Protein AF-A0A314ZT97-F1 (afdb_monomer_lite)

Radius of gyration: 27.16 Å; chains: 1; bounding box: 56×35×77 Å

Sequence (126 aa):
MAPNGETIVGSNYSRTNNFSKSKPPKLSFSSDSLKRTVSDISYELSKEAVDQDLKSLPPISEVENAKCECCGMSEECTPEYIDRVRDKFLGKWICGLCSEAVKEEVEKNGGDKEEALNTHISACVV

pLDDT: mean 76.58, std 20.59, range [35.72, 97.75]

Secondary structure (DSSP, 8-state):
----------------------PPP-----S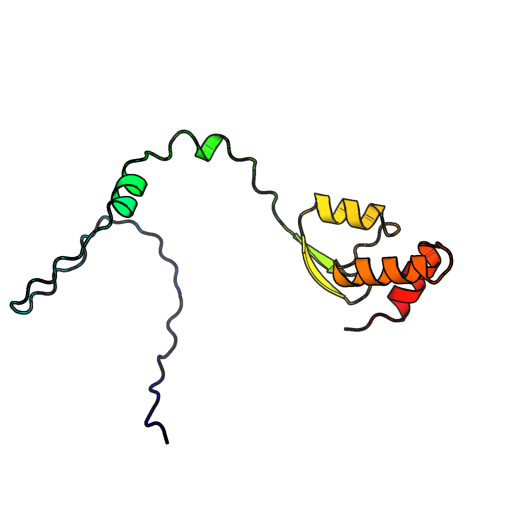---PPPPPHHHHHHHHS--SSSGGGSPPPPPPEEEE-TTT--EEEE-HHHHHHHHHHTTT----HHHHHHHHHHHHHTTT-HHHHHHHHHHH---

Organism: NCBI:txid2094558

InterPro domains:
  IPR012876 Protein of unknown function DUF1677, plant [PF07911] (63-124)
  IPR012876 Protein of unknown function DUF1677, plant [PTHR33108] (36-124)

Foldseek 3Di:
DDDDDDDDDDDDPPDDDDPDPDDPDPPDDDDDDPDPDDPVVVVVVVVPPPPPVVVPDDPDQAWDWDAALQARDTDTGGPVVQVVCCVQQVNGGHDPVLSVQLVVQCVVVVNDSPVSSVVRSVVGYD

Structure (mmCIF, N/CA/C/O backbone):
data_AF-A0A314ZT97-F1
#
_entry.id   AF-A0A314ZT97-F1
#
loop_
_atom_site.group_PDB
_atom_site.id
_atom_site.type_symbol
_atom_site.label_atom_id
_atom_site.label_alt_id
_atom_site.label_comp_id
_atom_site.label_asym_id
_atom_site.label_entity_id
_atom_site.label_seq_id
_atom_site.pdbx_PDB_ins_code
_atom_site.Cartn_x
_atom_site.Cartn_y
_atom_site.Cartn_z
_atom_site.occupancy
_atom_site.B_iso_or_equiv
_atom_site.auth_seq_id
_atom_site.auth_comp_id
_atom_site.auth_asym_id
_atom_site.auth_atom_id
_atom_site.pdbx_PDB_model_num
ATOM 1 N N . MET A 1 1 ? 30.486 15.379 38.599 1.00 36.31 1 MET A N 1
ATOM 2 C CA . MET A 1 1 ? 30.202 14.315 39.586 1.00 36.31 1 MET A CA 1
ATOM 3 C C . MET A 1 1 ? 28.833 14.583 40.182 1.00 36.31 1 MET A C 1
ATOM 5 O O . MET A 1 1 ? 28.659 15.637 40.775 1.00 36.31 1 MET A O 1
ATOM 9 N N . ALA A 1 2 ? 27.872 13.685 39.964 1.00 40.19 2 ALA A N 1
ATOM 10 C CA . ALA A 1 2 ? 26.543 13.728 40.574 1.00 40.19 2 ALA A CA 1
ATOM 11 C C . ALA A 1 2 ? 26.448 12.580 41.597 1.00 40.19 2 ALA A C 1
ATOM 13 O O . ALA A 1 2 ? 26.814 11.458 41.235 1.00 40.19 2 ALA A O 1
ATOM 14 N N . PRO A 1 3 ? 26.032 12.827 42.852 1.00 54.41 3 PRO A N 1
ATOM 15 C CA . PRO A 1 3 ? 25.906 11.773 43.843 1.00 54.41 3 PRO A CA 1
ATOM 16 C C . PRO A 1 3 ? 24.531 11.077 43.747 1.00 54.41 3 PRO A C 1
ATOM 18 O O . PRO A 1 3 ? 23.490 11.721 43.823 1.00 54.41 3 PRO A O 1
ATOM 21 N N . ASN A 1 4 ? 24.605 9.750 43.573 1.00 47.69 4 ASN A N 1
ATOM 22 C CA . ASN A 1 4 ? 23.681 8.672 43.968 1.00 47.69 4 ASN A CA 1
ATOM 23 C C . ASN A 1 4 ? 22.217 8.712 43.499 1.00 47.69 4 ASN A C 1
ATOM 25 O O . ASN A 1 4 ? 21.353 9.352 44.091 1.00 47.69 4 ASN A O 1
ATOM 29 N N . GLY A 1 5 ? 21.947 7.864 42.500 1.00 56.94 5 GLY A N 1
ATOM 30 C CA . GLY A 1 5 ? 20.634 7.286 42.255 1.00 56.94 5 GLY A CA 1
ATOM 31 C C . GLY A 1 5 ? 20.338 6.151 43.234 1.00 56.94 5 GLY A C 1
ATOM 32 O O . GLY A 1 5 ? 21.201 5.318 43.515 1.00 56.94 5 GLY A O 1
ATOM 33 N N . GLU A 1 6 ? 19.098 6.117 43.709 1.00 48.91 6 GLU A N 1
ATOM 34 C CA . GLU A 1 6 ? 18.543 4.990 44.446 1.00 48.91 6 GLU A CA 1
ATOM 35 C C . GLU A 1 6 ? 17.372 4.404 43.656 1.00 48.91 6 GLU A C 1
ATOM 37 O O . GLU A 1 6 ? 16.458 5.091 43.199 1.00 48.91 6 GLU A O 1
ATOM 42 N N . THR A 1 7 ? 17.496 3.104 43.435 1.00 53.41 7 THR A N 1
ATOM 43 C CA . THR A 1 7 ? 16.684 2.229 42.602 1.00 53.41 7 THR A CA 1
ATOM 44 C C . THR A 1 7 ? 15.288 2.054 43.192 1.00 53.41 7 THR A C 1
ATOM 46 O O . THR A 1 7 ? 15.152 1.518 44.291 1.00 53.41 7 THR A O 1
ATOM 49 N N . ILE A 1 8 ? 14.233 2.409 42.453 1.00 52.25 8 ILE A N 1
ATOM 50 C CA . ILE A 1 8 ? 12.882 1.956 42.802 1.00 52.25 8 ILE A CA 1
ATOM 51 C C . ILE A 1 8 ? 12.643 0.613 42.116 1.00 52.25 8 ILE A C 1
ATOM 53 O O . ILE A 1 8 ? 12.399 0.518 40.914 1.00 52.25 8 ILE A O 1
ATOM 57 N N . VAL A 1 9 ? 12.781 -0.422 42.943 1.00 43.00 9 VAL A N 1
ATOM 58 C CA . VAL A 1 9 ? 12.319 -1.795 42.743 1.00 43.00 9 VAL A CA 1
ATOM 59 C C . VAL A 1 9 ? 10.914 -1.813 42.140 1.00 43.00 9 VAL A C 1
ATOM 61 O O . VAL A 1 9 ? 10.007 -1.117 42.600 1.00 43.00 9 V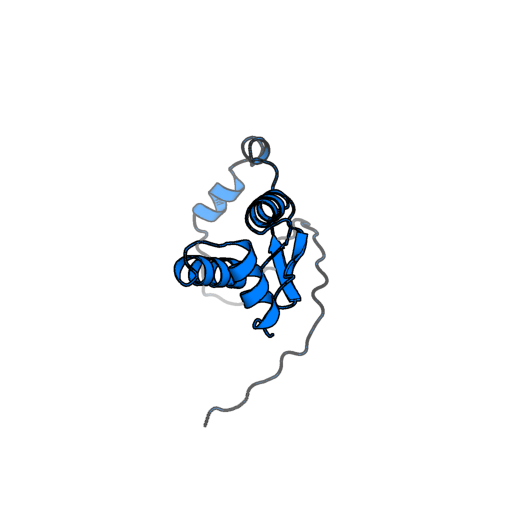AL A O 1
ATOM 64 N N . GLY A 1 10 ? 10.753 -2.637 41.105 1.00 50.66 10 GLY A N 1
ATOM 65 C CA . GLY A 1 10 ? 9.482 -2.873 40.443 1.00 50.66 10 GLY A CA 1
ATOM 66 C C . GLY A 1 10 ? 8.419 -3.404 41.400 1.00 50.66 10 GLY A C 1
ATOM 67 O O . GLY A 1 10 ? 8.679 -4.261 42.242 1.00 50.66 10 GLY A O 1
ATOM 68 N N . SER A 1 11 ? 7.196 -2.919 41.225 1.00 45.00 11 SER A N 1
ATOM 69 C CA . SER A 1 11 ? 6.009 -3.587 41.735 1.00 45.00 11 SER A CA 1
ATOM 70 C C . SER A 1 11 ? 4.940 -3.549 40.655 1.00 45.00 11 SER A C 1
ATOM 72 O O . SER A 1 11 ? 4.657 -2.511 40.058 1.00 45.00 11 SER A O 1
ATOM 74 N N . ASN A 1 12 ? 4.435 -4.737 40.355 1.00 40.69 12 ASN A N 1
ATOM 75 C CA . ASN A 1 12 ? 3.556 -5.058 39.248 1.00 40.69 12 ASN A CA 1
ATOM 76 C C . ASN A 1 12 ? 2.334 -4.136 39.220 1.00 40.69 12 ASN A C 1
ATOM 78 O O . ASN A 1 12 ? 1.616 -4.015 40.214 1.00 40.69 12 ASN A O 1
ATOM 82 N N . TYR A 1 13 ? 2.051 -3.541 38.060 1.00 39.00 13 TYR A N 1
ATOM 83 C CA . TYR A 1 13 ? 0.806 -2.819 37.825 1.00 39.00 13 TYR A CA 1
ATOM 84 C C . TYR A 1 13 ? -0.358 -3.820 37.758 1.00 39.00 13 TYR A C 1
ATOM 86 O O . TYR A 1 13 ? -0.841 -4.214 36.704 1.00 39.00 13 TYR A O 1
ATOM 94 N N . SER A 1 14 ? -0.848 -4.246 38.916 1.00 39.09 14 SER A N 1
ATOM 95 C CA . SER A 1 14 ? -2.180 -4.833 38.997 1.00 39.09 14 SER A CA 1
ATOM 96 C C . SER A 1 14 ? -3.182 -3.688 38.983 1.00 39.09 14 SER A C 1
ATOM 98 O O . SER A 1 14 ? -3.420 -3.014 39.982 1.00 39.09 14 SER A O 1
ATOM 100 N N . ARG A 1 15 ? -3.727 -3.439 37.790 1.00 50.75 15 ARG A N 1
ATOM 101 C CA . ARG A 1 15 ? -4.854 -2.545 37.537 1.00 50.75 15 ARG A CA 1
ATOM 102 C C . ARG A 1 15 ? -6.083 -3.107 38.261 1.00 50.75 15 ARG A C 1
ATOM 104 O O . ARG A 1 15 ? -6.788 -3.946 37.715 1.00 50.75 15 ARG A O 1
ATOM 111 N N . THR A 1 16 ? -6.354 -2.649 39.480 1.00 35.72 16 THR A N 1
ATOM 112 C CA . THR A 1 16 ? -7.648 -2.880 40.136 1.00 35.72 16 THR A CA 1
ATOM 113 C C . THR A 1 16 ? -8.472 -1.609 40.050 1.00 35.72 16 THR A C 1
ATOM 115 O O . THR A 1 16 ? -8.292 -0.664 40.817 1.00 35.72 16 THR A O 1
ATOM 118 N N . ASN A 1 17 ? -9.366 -1.595 39.067 1.00 51.50 17 ASN A N 1
ATOM 119 C CA . ASN A 1 17 ? -10.396 -0.587 38.920 1.00 51.50 17 ASN A CA 1
ATOM 120 C C . ASN A 1 17 ? -11.434 -0.826 40.024 1.00 51.50 17 ASN A C 1
ATOM 122 O O . ASN A 1 17 ? -12.241 -1.740 39.917 1.00 51.50 17 ASN A O 1
ATOM 126 N N . ASN A 1 18 ? -11.378 -0.049 41.103 1.00 41.91 18 ASN A N 1
ATOM 127 C CA . ASN A 1 18 ? -12.446 0.015 42.096 1.00 41.91 18 ASN A CA 1
ATOM 128 C C . ASN A 1 18 ? -12.578 1.463 42.560 1.00 41.91 18 ASN A C 1
ATOM 130 O O . ASN A 1 18 ? -11.922 1.903 43.504 1.00 41.91 18 ASN A O 1
ATOM 134 N N . PHE A 1 19 ? -13.446 2.203 41.867 1.00 45.03 19 PHE A N 1
ATOM 135 C CA . PHE A 1 19 ? -13.967 3.501 42.291 1.00 45.03 19 PHE A CA 1
ATOM 136 C C . PHE A 1 19 ? -14.889 3.317 43.505 1.00 45.03 19 PHE A C 1
ATOM 138 O O . PHE A 1 19 ? -16.094 3.555 43.473 1.00 45.03 19 PHE A O 1
ATOM 145 N N . SER A 1 20 ? -14.305 2.895 44.618 1.00 49.19 20 SER A N 1
ATOM 146 C CA . SER A 1 20 ? -14.896 3.119 45.924 1.00 49.19 20 SER A CA 1
ATOM 147 C C . SER A 1 20 ? -14.600 4.569 46.278 1.00 49.19 20 SER A C 1
ATOM 149 O O . SER A 1 20 ? -13.440 4.973 46.323 1.00 49.19 20 SER A O 1
ATOM 151 N N . LYS A 1 21 ? -15.648 5.367 46.499 1.00 53.28 21 LYS A N 1
ATOM 152 C CA . LYS A 1 21 ? -15.579 6.731 47.044 1.00 53.28 21 LYS A CA 1
ATOM 153 C C . LYS A 1 21 ? -14.830 6.731 48.387 1.00 53.28 21 LYS A C 1
ATOM 155 O O . LYS A 1 21 ? -15.452 6.772 49.442 1.00 53.28 21 LYS A O 1
ATOM 160 N N . SER A 1 22 ? -13.504 6.705 48.382 1.00 52.03 22 SER A N 1
ATOM 161 C CA . SER A 1 22 ? -12.694 6.919 49.576 1.00 52.03 22 SER A CA 1
ATOM 162 C C . SER A 1 22 ? -11.962 8.238 49.424 1.00 52.03 22 SER A C 1
ATOM 164 O O . SER A 1 22 ? -11.000 8.372 48.669 1.00 52.03 22 SER A O 1
ATOM 166 N N . LYS A 1 23 ? -12.466 9.231 50.154 1.00 56.12 23 LYS A N 1
ATOM 167 C CA . LYS A 1 23 ? -11.788 10.497 50.424 1.00 56.12 23 LYS A CA 1
ATOM 168 C C . LYS A 1 23 ? -10.338 10.195 50.842 1.00 56.12 23 LYS A C 1
ATOM 170 O O . LYS A 1 23 ? -10.159 9.339 51.710 1.00 56.12 23 LYS A O 1
ATOM 175 N N . PRO A 1 24 ? -9.317 10.841 50.250 1.00 49.25 24 PRO A N 1
ATOM 176 C CA . PRO A 1 24 ? -7.934 10.540 50.592 1.00 49.25 24 PRO A CA 1
ATOM 177 C C . PRO A 1 24 ? -7.687 10.830 52.083 1.00 49.25 24 PRO A C 1
ATOM 179 O O . PRO A 1 24 ? -8.313 11.751 52.630 1.00 49.25 24 PRO A O 1
ATOM 182 N N . PRO A 1 25 ? -6.804 10.071 52.757 1.00 52.94 25 PRO A N 1
ATOM 183 C CA . PRO A 1 25 ? -6.534 10.268 54.174 1.00 52.94 25 PRO A CA 1
ATOM 184 C C . PRO A 1 25 ? -6.009 11.686 54.398 1.00 52.94 25 PRO A C 1
ATOM 186 O O . PRO A 1 25 ? -5.074 12.128 53.726 1.00 52.94 25 PRO A O 1
ATOM 189 N N . LYS A 1 26 ? -6.613 12.419 55.338 1.00 53.53 26 LYS A N 1
ATOM 190 C CA . LYS A 1 26 ? -6.065 13.700 55.788 1.00 53.53 26 LYS A CA 1
ATOM 191 C C . LYS A 1 26 ? -4.798 13.410 56.589 1.00 53.53 26 LYS A C 1
ATOM 193 O O . LYS A 1 26 ? -4.891 13.016 57.747 1.00 53.53 26 LYS A O 1
ATOM 198 N N . LEU A 1 27 ? -3.631 13.614 55.984 1.00 52.78 27 LEU A N 1
ATOM 199 C CA . LEU A 1 27 ? -2.382 13.714 56.732 1.00 52.78 27 LEU A CA 1
ATOM 200 C C . LEU A 1 27 ? -2.452 14.991 57.572 1.00 52.78 27 LEU A C 1
ATOM 202 O O . LEU A 1 27 ? -2.432 16.103 57.047 1.00 52.78 27 LEU A O 1
ATOM 206 N N . SER A 1 28 ? -2.618 14.827 58.880 1.00 59.44 28 SER A N 1
ATOM 207 C CA . SER A 1 28 ? -2.515 15.919 59.836 1.00 59.44 28 SER A CA 1
ATOM 208 C C . SER A 1 28 ? -1.040 16.218 60.076 1.00 59.44 28 SER A C 1
ATOM 210 O O . SER A 1 28 ? -0.401 15.523 60.864 1.00 59.44 28 SER A O 1
ATOM 212 N N . PHE A 1 29 ? -0.496 17.256 59.444 1.00 42.38 29 PHE A N 1
ATOM 213 C CA . PHE A 1 29 ? 0.669 17.913 60.020 1.00 42.38 29 PHE A CA 1
ATOM 214 C C . PHE A 1 29 ? 0.772 19.382 59.617 1.00 42.38 29 PHE A C 1
ATOM 216 O O . PHE A 1 29 ? 0.958 19.705 58.452 1.00 42.38 29 PHE A O 1
ATOM 223 N N . SER A 1 30 ? 0.708 20.211 60.656 1.00 56.28 30 SER A N 1
ATOM 224 C CA . SER A 1 30 ? 1.304 21.536 60.793 1.00 56.28 30 SER A CA 1
ATOM 225 C C . SER A 1 30 ? 0.817 22.679 59.898 1.00 56.28 30 SER A C 1
ATOM 227 O O . SER A 1 30 ? 0.529 22.559 58.712 1.00 56.28 30 SER A O 1
ATOM 229 N N . SER A 1 31 ? 0.697 23.823 60.556 1.00 62.81 31 SER A N 1
ATOM 230 C CA . SER A 1 31 ? 0.181 25.092 60.077 1.00 62.81 31 SER A CA 1
ATOM 231 C C . SER A 1 31 ? 1.074 25.712 59.003 1.00 62.81 31 SER A C 1
ATOM 233 O O . SER A 1 31 ? 1.980 26.471 59.321 1.00 62.81 31 SER A O 1
ATOM 235 N N . ASP A 1 32 ? 0.776 25.440 57.740 1.00 56.72 32 ASP A N 1
ATOM 236 C CA . ASP A 1 32 ? 0.650 26.509 56.751 1.00 56.72 32 ASP A CA 1
ATOM 237 C C . ASP A 1 32 ? -0.299 26.024 55.651 1.00 56.72 32 ASP A C 1
ATOM 239 O O . ASP A 1 32 ? -0.033 25.060 54.932 1.00 56.72 32 ASP A O 1
ATOM 243 N N . SER A 1 33 ? -1.505 26.585 55.622 1.00 64.75 33 SER A N 1
ATOM 244 C CA . SER A 1 33 ? -2.630 26.042 54.863 1.00 64.75 33 SER A CA 1
ATOM 245 C C . SER A 1 33 ? -2.466 26.290 53.362 1.00 64.75 33 SER A C 1
ATOM 247 O O . SER A 1 33 ? -3.085 27.202 52.813 1.00 64.75 33 SER A O 1
ATOM 249 N N . LEU A 1 34 ? -1.678 25.456 52.678 1.00 64.25 34 LEU A N 1
ATOM 250 C CA . LEU A 1 34 ? -1.711 25.348 51.221 1.00 64.25 34 LEU A CA 1
ATOM 251 C C . LEU A 1 34 ? -3.097 24.850 50.801 1.00 64.25 34 LEU A C 1
ATOM 253 O O . LEU A 1 34 ? -3.389 23.651 50.760 1.00 64.25 34 LEU A O 1
ATOM 257 N N . LYS A 1 35 ? -3.988 25.797 50.505 1.00 66.94 35 LYS A N 1
ATOM 258 C CA . LYS A 1 35 ? -5.251 25.509 49.834 1.00 66.94 35 LYS A CA 1
ATOM 259 C C . LYS A 1 35 ? -4.893 24.978 48.450 1.00 66.94 35 LYS A C 1
ATOM 261 O O . LYS A 1 35 ? -4.305 25.704 47.653 1.00 66.94 35 LYS A O 1
ATOM 266 N N . ARG A 1 36 ? -5.236 23.723 48.148 1.00 71.62 36 ARG A N 1
ATOM 267 C CA . ARG A 1 36 ? -5.216 23.267 46.753 1.00 71.62 36 ARG A CA 1
ATOM 268 C C . ARG A 1 36 ? -6.195 24.139 45.984 1.00 71.62 36 ARG A C 1
ATOM 270 O O . ARG A 1 36 ? -7.380 24.151 46.313 1.00 71.62 36 ARG A O 1
ATOM 277 N N . THR A 1 37 ? -5.699 24.870 44.996 1.00 74.00 37 THR A N 1
ATOM 278 C CA . THR A 1 37 ? -6.562 25.457 43.981 1.00 74.00 37 THR A CA 1
ATOM 279 C C . THR A 1 37 ? -7.130 24.296 43.181 1.00 74.00 37 THR A C 1
ATOM 281 O O . THR A 1 37 ? -6.402 23.478 42.620 1.00 74.00 37 THR A O 1
ATOM 284 N N . VAL A 1 38 ? -8.446 24.157 43.220 1.00 71.38 38 VAL A N 1
ATOM 285 C CA . VAL A 1 38 ? -9.149 23.278 42.294 1.00 71.38 38 VAL A CA 1
ATOM 286 C C . VAL A 1 38 ? -9.465 24.169 41.106 1.00 71.38 38 VAL A C 1
ATOM 288 O O . VAL A 1 38 ? -10.064 25.224 41.296 1.00 71.38 38 VAL A O 1
ATOM 291 N N . SER A 1 39 ? -8.980 23.825 39.915 1.00 73.12 39 SER A N 1
ATOM 292 C CA . SER A 1 39 ? -9.376 24.556 38.715 1.00 73.12 39 SER A CA 1
ATOM 293 C C . SER A 1 39 ? -10.840 24.247 38.418 1.00 73.12 39 SER A C 1
ATOM 295 O O . SER A 1 39 ? -11.258 23.088 38.493 1.00 73.12 39 SER A O 1
ATOM 297 N N . ASP A 1 40 ? -11.604 25.273 38.048 1.00 72.62 40 ASP A N 1
ATOM 298 C CA . ASP A 1 40 ? -13.026 25.138 37.704 1.00 72.62 40 ASP A CA 1
ATOM 299 C C . ASP A 1 40 ? -13.242 24.118 36.570 1.00 72.62 40 ASP A C 1
ATOM 301 O O . ASP A 1 40 ? -14.241 23.405 36.546 1.00 72.62 40 ASP A O 1
ATOM 305 N N . ILE A 1 41 ? -12.226 23.931 35.718 1.00 73.50 41 ILE A N 1
ATOM 306 C CA . ILE A 1 41 ? -12.175 22.921 34.650 1.00 73.50 41 ILE A CA 1
ATOM 307 C C . ILE A 1 41 ? -12.453 21.510 35.191 1.00 73.50 41 ILE A C 1
ATOM 309 O O . ILE A 1 41 ? -13.210 20.752 34.593 1.00 73.50 41 ILE A O 1
ATOM 313 N N . SER A 1 42 ? -11.869 21.149 36.340 1.00 71.50 42 SER A N 1
ATOM 314 C CA . SER A 1 42 ? -12.008 19.803 36.903 1.00 71.50 42 SER A CA 1
ATOM 315 C C . SER A 1 42 ? -13.398 19.548 37.500 1.00 71.50 42 SER A C 1
ATOM 317 O O . SER A 1 42 ? -13.786 18.390 37.643 1.00 71.50 42 SER A O 1
ATOM 319 N N . TYR A 1 43 ? -14.132 20.608 37.858 1.00 66.00 43 TYR A N 1
ATOM 320 C CA . TYR A 1 43 ? -15.499 20.533 38.373 1.00 66.00 43 TYR A CA 1
ATOM 321 C C . TYR A 1 43 ? -16.528 20.483 37.238 1.00 66.00 43 TYR A C 1
ATOM 323 O O . TYR A 1 43 ? -17.438 19.656 37.300 1.00 66.00 43 TYR A O 1
ATOM 331 N N . GLU A 1 44 ? -16.344 21.272 36.175 1.00 63.56 44 GLU A N 1
ATOM 332 C CA . GLU A 1 44 ? -17.224 21.239 34.996 1.00 63.56 44 GLU A CA 1
ATOM 333 C C . GLU A 1 44 ? -17.189 19.864 34.301 1.00 63.56 44 GLU A C 1
ATOM 335 O O . GLU A 1 44 ? -18.241 19.265 34.085 1.00 63.56 44 GLU A O 1
ATOM 340 N N . LEU A 1 45 ? -15.999 19.259 34.154 1.00 62.00 45 LEU A N 1
ATOM 341 C CA . LEU A 1 45 ? -15.818 17.876 33.667 1.00 62.00 45 LEU A CA 1
ATOM 342 C C . LEU A 1 45 ? -16.560 16.807 34.492 1.00 62.00 45 LEU A C 1
ATOM 344 O O . LEU A 1 45 ? -16.808 15.708 34.004 1.00 62.00 45 LEU A O 1
ATOM 348 N N . SER A 1 46 ? -16.873 17.093 35.759 1.00 62.84 46 SER A N 1
ATOM 349 C CA . SER A 1 46 ? -17.599 16.172 36.647 1.00 62.84 46 SER A CA 1
ATOM 350 C C . SER A 1 46 ? -19.107 16.435 36.713 1.00 62.84 46 SER A C 1
ATOM 352 O O . SER A 1 46 ? -19.848 15.608 37.247 1.00 62.84 46 SER A O 1
ATOM 354 N N . LYS A 1 47 ? -19.558 17.590 36.208 1.00 59.34 47 LYS A N 1
ATOM 355 C CA . LYS A 1 47 ? -20.951 18.055 36.243 1.00 59.34 47 LYS A CA 1
ATOM 356 C C . LYS A 1 47 ? -21.652 17.874 34.899 1.00 59.34 47 LYS A C 1
ATOM 358 O O . LYS A 1 47 ? -22.873 17.721 34.871 1.00 59.34 47 LYS A O 1
ATOM 363 N N . GLU A 1 48 ? -20.894 17.848 33.810 1.00 55.44 48 GLU A N 1
ATOM 364 C CA . GLU A 1 48 ? -21.364 17.376 32.515 1.00 55.44 48 GLU A CA 1
ATOM 365 C C . GLU A 1 48 ? -21.655 15.875 32.632 1.00 55.44 48 GLU A C 1
ATOM 367 O O . GLU A 1 48 ? -20.769 15.027 32.553 1.00 55.44 48 GLU A O 1
ATOM 372 N N . ALA A 1 49 ? -22.917 15.539 32.911 1.00 55.16 49 ALA A N 1
ATOM 373 C CA . ALA A 1 49 ? -23.406 14.174 32.820 1.00 55.16 49 ALA A CA 1
ATOM 374 C C . ALA A 1 49 ? -23.173 13.697 31.385 1.00 55.16 49 ALA A C 1
ATOM 376 O O . ALA A 1 49 ? -23.841 14.131 30.444 1.00 55.16 49 ALA A O 1
ATOM 377 N N . VAL A 1 50 ? -22.182 12.827 31.233 1.00 57.97 50 VAL A N 1
ATOM 378 C CA . VAL A 1 50 ? -21.738 12.230 29.978 1.00 57.97 50 VAL A CA 1
ATOM 379 C C . VAL A 1 50 ? -22.767 11.197 29.486 1.00 57.97 50 VAL A C 1
ATOM 381 O O . VAL A 1 50 ? -22.435 10.047 29.243 1.00 57.97 50 VAL A O 1
ATOM 384 N N . ASP A 1 51 ? -24.044 11.571 29.384 1.00 55.09 51 ASP A N 1
ATOM 385 C CA . ASP A 1 51 ? -25.145 10.628 29.136 1.00 55.09 51 ASP A CA 1
ATOM 386 C C . ASP A 1 51 ? -25.835 10.818 27.775 1.00 55.09 51 ASP A C 1
ATOM 388 O O . ASP A 1 51 ? -26.730 10.043 27.429 1.00 55.09 51 ASP A O 1
ATOM 392 N N . GLN A 1 52 ? -25.410 11.787 26.951 1.00 56.56 52 GLN A N 1
ATOM 393 C CA . GLN A 1 52 ? -25.984 11.976 25.606 1.00 56.56 52 GLN A CA 1
ATOM 394 C C . GLN A 1 52 ? -24.972 12.038 24.452 1.00 56.56 52 GLN A C 1
ATOM 396 O O . GLN A 1 52 ? -25.297 11.527 23.382 1.00 56.56 52 GLN A O 1
ATOM 401 N N . ASP A 1 53 ? -23.737 12.514 24.654 1.00 56.59 53 ASP A N 1
ATOM 402 C CA . ASP A 1 53 ? -22.769 12.668 23.546 1.00 56.59 53 ASP A CA 1
ATOM 403 C C . ASP A 1 53 ? -21.848 11.461 23.298 1.00 56.59 53 ASP A C 1
ATOM 405 O O . ASP A 1 53 ? -21.341 11.283 22.192 1.00 56.59 53 ASP A O 1
ATOM 409 N N . LEU A 1 54 ? -21.688 10.547 24.262 1.00 57.78 54 LEU A N 1
ATOM 410 C CA . LEU A 1 54 ? -20.941 9.297 24.032 1.00 57.78 54 LEU A CA 1
ATOM 411 C C . LEU A 1 54 ? -21.683 8.311 23.115 1.00 57.78 54 LEU A C 1
ATOM 413 O O . LEU A 1 54 ? -21.074 7.384 22.588 1.00 57.78 54 LEU A O 1
ATOM 417 N N . LYS A 1 55 ? -22.995 8.492 22.914 1.00 60.84 55 LYS A N 1
ATOM 418 C CA . LYS A 1 55 ? -23.827 7.609 22.079 1.00 60.84 55 LYS A CA 1
ATOM 419 C C . LYS A 1 55 ? -23.760 7.925 20.585 1.00 60.84 55 LYS A C 1
ATOM 421 O O . LYS A 1 55 ? -24.207 7.103 19.792 1.00 60.84 55 LYS A O 1
ATOM 426 N N . SER A 1 56 ? -23.232 9.093 20.213 1.00 71.12 56 SER A N 1
ATOM 427 C CA . SER A 1 56 ? -23.125 9.538 18.817 1.00 71.12 56 SER A CA 1
ATOM 428 C C . SER A 1 56 ? -21.706 9.424 18.254 1.00 71.12 56 SER A C 1
ATOM 430 O O . SER A 1 56 ? -21.460 9.863 17.128 1.00 71.12 56 SER A O 1
ATOM 432 N N . LEU A 1 57 ? -20.761 8.861 19.009 1.00 68.06 57 LEU A N 1
ATOM 433 C CA . LEU A 1 57 ? -19.432 8.616 18.470 1.00 68.06 57 LEU A CA 1
ATOM 434 C C . LEU A 1 57 ? -19.491 7.418 17.517 1.00 68.06 57 LEU A C 1
ATOM 436 O O . LEU A 1 57 ? -20.082 6.390 17.868 1.00 68.06 57 LEU A O 1
ATOM 440 N N . PRO A 1 58 ? -18.908 7.532 16.311 1.00 72.75 58 PRO A N 1
ATOM 441 C CA . PRO A 1 58 ? -18.776 6.383 15.435 1.00 72.75 58 PRO A CA 1
ATOM 442 C C . PRO A 1 58 ? -17.998 5.279 16.171 1.00 72.75 58 PRO A C 1
ATOM 444 O O . PRO A 1 58 ? -17.095 5.593 16.956 1.00 72.75 58 PRO A O 1
ATOM 447 N N . PRO A 1 59 ? -18.335 3.997 15.944 1.00 77.50 59 PRO A N 1
ATOM 448 C CA . PRO A 1 59 ? -17.566 2.891 16.491 1.00 77.50 59 PRO A CA 1
ATOM 449 C C . PRO A 1 59 ? -16.090 3.066 16.137 1.00 77.50 59 PRO A C 1
ATOM 451 O O . PRO A 1 59 ? -15.752 3.333 14.983 1.00 77.50 59 PRO A O 1
ATOM 454 N N . ILE A 1 60 ? -15.214 2.928 17.130 1.00 76.12 60 ILE A N 1
ATOM 455 C CA . ILE A 1 60 ? -13.775 2.879 16.883 1.00 76.12 60 ILE A CA 1
ATOM 456 C C . ILE A 1 60 ? -13.533 1.617 16.054 1.00 76.12 60 ILE A C 1
ATOM 458 O O . ILE A 1 60 ? -13.849 0.521 16.515 1.00 76.12 60 ILE A O 1
ATOM 462 N N . SER A 1 61 ? -13.015 1.766 14.833 1.00 78.44 61 SER A N 1
ATOM 463 C CA . SER A 1 61 ? -12.624 0.606 14.035 1.00 78.44 61 SER A CA 1
ATOM 464 C C . SER A 1 61 ? -11.464 -0.086 14.741 1.00 78.44 61 SER A C 1
ATOM 466 O O . SER A 1 61 ? -10.419 0.535 14.961 1.00 78.44 61 SER A O 1
ATOM 468 N N . GLU A 1 62 ? -11.651 -1.349 15.105 1.00 87.12 62 GLU A N 1
ATOM 469 C CA . GLU A 1 62 ? -10.579 -2.158 15.675 1.00 87.12 62 GLU A CA 1
ATOM 470 C C . GLU A 1 62 ? -9.407 -2.230 14.684 1.00 87.12 62 GLU A C 1
ATOM 472 O O . GLU A 1 62 ? -9.603 -2.332 13.470 1.00 87.12 62 GLU A O 1
ATOM 477 N N . VAL A 1 63 ? -8.188 -2.103 15.208 1.00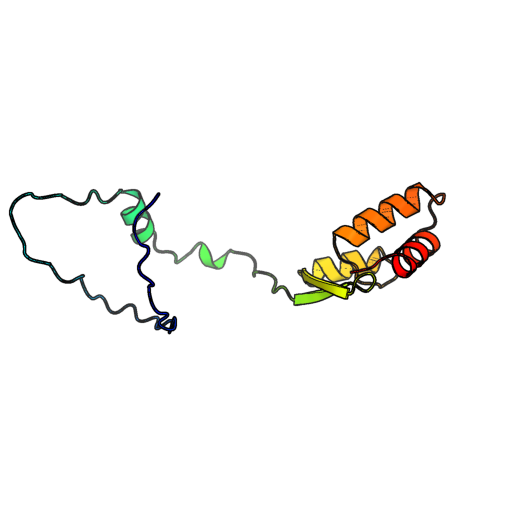 94.62 63 VAL A N 1
ATOM 478 C CA . VAL A 1 63 ? -6.952 -2.223 14.428 1.00 94.62 63 VAL A CA 1
ATOM 479 C C . VAL A 1 63 ? -6.408 -3.639 14.553 1.00 94.62 63 VAL A C 1
ATOM 481 O O . VAL A 1 63 ? -6.508 -4.263 15.610 1.00 94.62 63 VAL A O 1
ATOM 484 N N . GLU A 1 64 ? -5.803 -4.137 13.482 1.00 94.06 64 GLU A N 1
ATOM 485 C CA . GLU A 1 64 ? -5.145 -5.436 13.437 1.00 94.06 64 GLU A CA 1
ATOM 486 C C . GLU A 1 64 ? -3.659 -5.295 13.097 1.00 94.06 64 GLU A C 1
ATOM 488 O O . GLU A 1 64 ? -3.233 -4.351 12.433 1.00 94.06 64 GLU A O 1
ATOM 493 N N . ASN A 1 65 ? -2.855 -6.242 13.583 1.00 96.06 65 ASN A N 1
ATOM 494 C CA . ASN A 1 65 ? -1.431 -6.305 13.273 1.00 96.06 65 ASN A CA 1
ATOM 495 C C . ASN A 1 65 ? -1.229 -6.967 11.907 1.00 96.06 65 ASN A C 1
ATOM 497 O O . ASN A 1 65 ? -1.453 -8.169 11.758 1.00 96.06 65 ASN A O 1
ATOM 501 N N . ALA A 1 66 ? -0.755 -6.198 10.931 1.00 96.62 66 ALA A N 1
ATOM 502 C CA . ALA A 1 66 ? -0.533 -6.657 9.569 1.00 96.62 66 ALA A CA 1
ATOM 503 C C . ALA A 1 66 ? 0.962 -6.648 9.223 1.00 96.62 66 ALA A C 1
ATOM 505 O O . ALA A 1 66 ? 1.653 -5.633 9.339 1.00 96.62 66 ALA A O 1
ATOM 506 N N . LYS A 1 67 ? 1.479 -7.798 8.780 1.00 97.25 67 LYS A N 1
ATOM 507 C CA . LYS A 1 67 ? 2.901 -7.998 8.477 1.00 97.25 67 LYS A CA 1
ATOM 508 C C . LYS A 1 67 ? 3.210 -7.667 7.019 1.00 97.25 67 LYS A C 1
ATOM 510 O O . LYS A 1 67 ? 2.709 -8.351 6.133 1.00 97.25 67 LYS A O 1
ATOM 515 N N . CYS A 1 68 ? 4.063 -6.672 6.787 1.00 97.69 68 CYS A N 1
ATOM 516 C CA . CYS A 1 68 ? 4.516 -6.259 5.459 1.00 97.69 68 CYS A CA 1
ATOM 517 C C . CYS A 1 68 ? 5.126 -7.434 4.679 1.00 97.69 68 CYS A C 1
ATOM 519 O O . CYS A 1 68 ? 6.004 -8.130 5.189 1.00 97.69 68 CYS A O 1
ATOM 521 N N . GLU A 1 69 ? 4.706 -7.628 3.430 1.00 96.69 69 GLU A N 1
ATOM 522 C CA . GLU A 1 69 ? 5.245 -8.675 2.554 1.00 96.69 69 GLU A CA 1
ATOM 523 C C . GLU A 1 69 ? 6.643 -8.357 1.997 1.00 96.69 69 GLU A C 1
ATOM 525 O O . GLU A 1 69 ? 7.313 -9.271 1.523 1.00 96.69 69 GLU A O 1
ATOM 530 N N . CYS A 1 70 ? 7.096 -7.099 2.072 1.00 96.88 70 CYS A N 1
ATOM 531 C CA . CYS A 1 70 ? 8.434 -6.690 1.629 1.00 96.88 70 CYS A CA 1
ATOM 532 C C . CYS A 1 70 ? 9.480 -6.904 2.732 1.00 96.88 70 CYS A C 1
ATOM 534 O O . CYS A 1 70 ? 10.371 -7.732 2.596 1.00 96.88 70 CYS A O 1
ATOM 536 N N . CYS A 1 71 ? 9.357 -6.177 3.848 1.00 97.00 71 CYS A N 1
ATOM 537 C CA . CYS A 1 71 ? 10.337 -6.206 4.937 1.00 97.00 71 CYS A CA 1
ATOM 538 C C . CYS A 1 71 ? 9.910 -7.077 6.124 1.00 97.00 71 CYS A C 1
ATOM 540 O O . CYS A 1 71 ? 10.683 -7.294 7.039 1.00 97.00 71 CYS A O 1
ATOM 542 N N . GLY A 1 72 ? 8.676 -7.574 6.198 1.00 95.50 72 GLY A N 1
ATOM 543 C CA . GLY A 1 72 ? 8.246 -8.383 7.342 1.00 95.50 72 GLY A CA 1
ATOM 544 C C . GLY A 1 72 ? 8.036 -7.617 8.656 1.00 95.50 72 GLY A C 1
ATOM 545 O O . GLY A 1 72 ? 7.694 -8.254 9.656 1.00 95.50 72 GLY A O 1
ATOM 546 N N . MET A 1 73 ? 8.190 -6.288 8.678 1.00 95.50 73 MET A N 1
ATOM 547 C CA . MET A 1 73 ? 7.766 -5.454 9.809 1.00 95.50 73 MET A CA 1
ATOM 548 C C . MET A 1 73 ? 6.239 -5.489 9.953 1.00 95.50 73 MET A C 1
ATOM 550 O O . MET A 1 73 ? 5.521 -5.594 8.959 1.00 95.50 73 MET A O 1
ATOM 554 N N . SER A 1 74 ? 5.742 -5.427 11.189 1.00 96.44 74 SER A N 1
ATOM 555 C CA . SER A 1 74 ? 4.301 -5.414 11.478 1.00 96.44 74 SER A CA 1
ATOM 556 C C . SER A 1 74 ? 3.841 -4.006 11.841 1.00 96.44 74 SER A C 1
ATOM 558 O O . SER A 1 74 ? 4.536 -3.314 12.581 1.00 96.44 74 SER A O 1
ATOM 560 N N . GLU A 1 75 ? 2.678 -3.608 11.332 1.00 96.44 75 GLU A N 1
ATOM 561 C CA . GLU A 1 75 ? 2.026 -2.333 11.642 1.00 96.44 75 GLU A CA 1
ATOM 562 C C . GLU A 1 75 ? 0.595 -2.584 12.134 1.00 96.44 75 GLU A C 1
ATOM 564 O O . GLU A 1 75 ? -0.073 -3.509 11.668 1.00 96.44 75 GLU A O 1
ATOM 569 N N . GLU A 1 76 ? 0.123 -1.759 13.070 1.00 96.75 76 GLU A N 1
ATOM 570 C CA . GLU A 1 76 ? -1.272 -1.758 13.519 1.00 96.75 76 GLU A CA 1
ATOM 571 C C . GLU A 1 76 ? -2.098 -0.902 12.560 1.00 96.75 76 GLU A C 1
ATOM 573 O O . GLU A 1 76 ? -1.872 0.302 12.430 1.00 96.75 76 GLU A O 1
ATOM 578 N N . CYS A 1 77 ? -3.032 -1.523 11.847 1.00 95.38 77 CYS A N 1
ATOM 579 C CA . CYS A 1 77 ? -3.783 -0.882 10.774 1.00 95.38 77 CYS A CA 1
ATOM 580 C C . CYS A 1 77 ? -5.265 -1.239 10.847 1.00 95.38 77 CYS A C 1
ATOM 582 O O . CYS A 1 77 ? -5.640 -2.309 11.317 1.00 95.38 77 CYS A O 1
ATOM 584 N N . THR A 1 78 ? -6.127 -0.341 10.368 1.00 95.31 78 THR A N 1
ATOM 585 C CA . THR A 1 78 ? -7.549 -0.665 10.216 1.00 95.31 78 THR A CA 1
ATOM 586 C C . THR A 1 78 ? -7.736 -1.610 9.022 1.00 95.31 78 THR A C 1
ATOM 588 O O . THR A 1 78 ? -7.025 -1.455 8.022 1.00 95.31 78 THR A O 1
ATOM 591 N N . PRO A 1 79 ? -8.710 -2.538 9.059 1.00 94.88 79 PRO A N 1
ATOM 592 C CA . PRO A 1 79 ? -8.995 -3.430 7.930 1.00 94.88 79 PRO A CA 1
ATOM 593 C C . PRO A 1 79 ? -9.244 -2.665 6.622 1.00 94.88 79 PRO A C 1
ATOM 595 O O . PRO A 1 79 ? -8.686 -2.987 5.579 1.00 94.88 79 PRO A O 1
ATOM 598 N N . GLU A 1 80 ? -9.976 -1.550 6.703 1.00 94.81 80 GLU A N 1
ATOM 599 C CA . GLU A 1 80 ? -10.235 -0.663 5.563 1.00 94.81 80 GLU A CA 1
ATOM 600 C C . GLU A 1 80 ? -8.952 -0.088 4.945 1.00 94.81 80 GLU A C 1
ATOM 602 O O . GLU A 1 80 ? -8.871 0.139 3.737 1.00 94.81 80 GLU A O 1
ATOM 607 N N . TYR A 1 81 ? -7.936 0.213 5.760 1.00 95.75 81 TYR A N 1
ATOM 608 C CA . TYR A 1 81 ? -6.648 0.664 5.244 1.00 95.75 81 TYR A CA 1
ATOM 609 C C . TYR A 1 81 ? -5.874 -0.485 4.597 1.00 95.75 81 TYR A C 1
ATOM 611 O O . TYR A 1 81 ? -5.307 -0.285 3.523 1.00 95.75 81 TYR A O 1
ATOM 619 N N . ILE A 1 82 ? -5.918 -1.678 5.192 1.00 96.44 82 ILE A N 1
ATOM 620 C CA . ILE A 1 82 ? -5.279 -2.883 4.654 1.00 96.44 82 ILE A CA 1
ATOM 621 C C . ILE A 1 82 ? -5.816 -3.222 3.268 1.00 96.44 82 ILE A C 1
ATOM 623 O O . ILE A 1 82 ? -5.028 -3.393 2.336 1.00 96.44 82 ILE A O 1
ATOM 627 N N . ASP A 1 83 ? -7.135 -3.220 3.101 1.00 96.50 83 ASP A N 1
ATOM 628 C CA . ASP A 1 83 ? -7.771 -3.500 1.813 1.00 96.50 83 ASP A CA 1
ATOM 629 C C . ASP A 1 83 ? -7.388 -2.455 0.757 1.00 96.50 83 ASP A C 1
ATOM 631 O O . ASP A 1 83 ? -6.960 -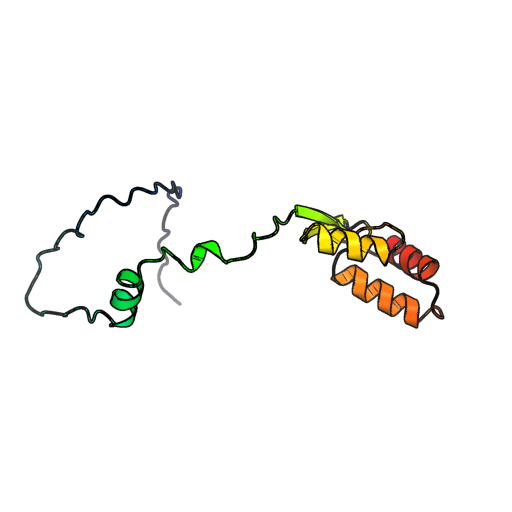2.804 -0.342 1.00 96.50 83 ASP A O 1
ATOM 635 N N . ARG A 1 84 ? -7.397 -1.161 1.114 1.00 97.06 84 ARG A N 1
ATOM 636 C CA . ARG A 1 84 ? -6.969 -0.088 0.196 1.00 97.06 84 ARG A CA 1
ATOM 637 C C . ARG A 1 84 ? -5.514 -0.207 -0.244 1.00 97.06 84 ARG A C 1
ATOM 639 O O . ARG A 1 84 ? -5.179 0.232 -1.344 1.00 97.06 84 ARG A O 1
ATOM 646 N N . VAL A 1 85 ? -4.631 -0.704 0.618 1.00 97.50 85 VAL A N 1
ATOM 647 C CA . VAL A 1 85 ? -3.225 -0.940 0.264 1.00 97.50 85 VAL A CA 1
ATOM 648 C C 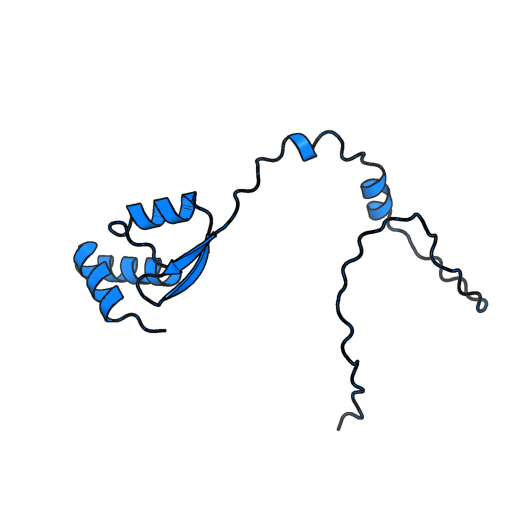. VAL A 1 85 ? -3.129 -2.155 -0.654 1.00 97.50 85 VAL A C 1
ATOM 650 O O . VAL A 1 85 ? -2.522 -2.052 -1.718 1.00 97.50 85 VAL A O 1
ATOM 653 N N . ARG A 1 86 ? -3.804 -3.260 -0.325 1.00 97.31 86 ARG A N 1
ATOM 654 C CA . ARG A 1 86 ? -3.846 -4.453 -1.183 1.00 97.31 86 ARG A CA 1
ATOM 655 C C . ARG A 1 86 ? -4.359 -4.140 -2.587 1.00 97.31 86 ARG A C 1
ATOM 657 O O . ARG A 1 86 ? -3.733 -4.556 -3.558 1.00 97.31 86 ARG A O 1
ATOM 664 N N . ASP A 1 87 ? -5.408 -3.333 -2.713 1.00 97.38 87 ASP A N 1
ATOM 665 C CA . ASP A 1 87 ? -5.945 -2.902 -4.011 1.00 97.38 87 ASP A CA 1
ATOM 666 C C . ASP A 1 87 ? -4.923 -2.120 -4.855 1.00 97.38 87 ASP A C 1
ATOM 668 O O . ASP A 1 87 ? -4.937 -2.178 -6.086 1.00 97.38 87 ASP A O 1
ATOM 672 N N . LYS A 1 88 ? -4.012 -1.382 -4.208 1.00 95.75 88 LYS A N 1
ATOM 673 C CA . LYS A 1 88 ? -2.977 -0.587 -4.887 1.00 95.75 88 LYS A CA 1
ATOM 674 C C . LYS A 1 88 ? -1.751 -1.402 -5.286 1.00 95.75 88 LYS A C 1
ATOM 676 O O . LYS A 1 88 ? -1.122 -1.064 -6.288 1.00 95.75 88 LYS A O 1
ATOM 681 N N . PHE A 1 89 ? -1.417 -2.439 -4.522 1.00 96.62 89 PHE A N 1
ATOM 682 C CA . PHE A 1 89 ? -0.169 -3.196 -4.651 1.00 96.62 89 PHE A CA 1
ATOM 683 C C . PHE A 1 89 ? -0.419 -4.667 -4.998 1.00 96.62 89 PHE A C 1
ATOM 685 O O . PHE A 1 89 ? 0.147 -5.569 -4.389 1.00 96.62 89 PHE A O 1
ATOM 692 N N . LEU A 1 90 ? -1.271 -4.918 -5.998 1.00 95.56 90 LEU A N 1
ATOM 693 C CA . LEU A 1 90 ? -1.486 -6.252 -6.585 1.00 95.56 90 LEU A CA 1
ATOM 694 C C . LEU A 1 90 ? -1.898 -7.322 -5.557 1.00 95.56 90 LEU A C 1
ATOM 696 O O . LEU A 1 90 ? -1.452 -8.466 -5.603 1.00 95.56 90 LEU A O 1
ATOM 700 N N . GLY A 1 91 ? -2.743 -6.937 -4.602 1.00 96.38 91 GLY A N 1
ATOM 701 C CA . GLY A 1 91 ? -3.229 -7.801 -3.528 1.00 96.38 91 GLY A CA 1
ATOM 702 C C . GLY A 1 91 ? -2.267 -7.947 -2.349 1.00 96.38 91 GLY A C 1
ATOM 703 O O . GLY A 1 91 ? -2.612 -8.626 -1.381 1.00 96.38 91 GLY A O 1
ATOM 704 N N . LYS A 1 92 ? -1.090 -7.312 -2.397 1.00 96.19 92 LYS A N 1
ATOM 705 C CA . LYS A 1 92 ? -0.074 -7.416 -1.350 1.00 96.19 92 LYS A CA 1
ATOM 706 C C . LYS A 1 92 ? -0.261 -6.363 -0.276 1.00 96.19 92 LYS A C 1
ATOM 708 O O . LYS A 1 92 ? -0.490 -5.189 -0.567 1.00 96.19 92 LYS A O 1
ATOM 713 N N . TRP A 1 93 ? -0.118 -6.776 0.976 1.00 97.38 93 TRP A N 1
ATOM 714 C CA . TRP A 1 93 ? -0.013 -5.828 2.078 1.00 97.38 93 TRP A CA 1
ATOM 715 C C . TRP A 1 93 ? 1.447 -5.406 2.267 1.00 97.38 93 TRP A C 1
ATOM 717 O O . TRP A 1 93 ? 2.326 -6.240 2.499 1.00 97.38 93 TRP A O 1
ATOM 727 N N . ILE A 1 94 ? 1.702 -4.100 2.204 1.00 97.75 94 ILE A N 1
ATOM 728 C CA . ILE A 1 94 ? 3.025 -3.512 2.420 1.00 97.75 94 ILE A CA 1
ATOM 729 C C . ILE A 1 94 ? 2.917 -2.349 3.410 1.00 97.75 94 ILE A C 1
ATOM 731 O O . ILE A 1 94 ? 1.900 -1.660 3.452 1.00 97.75 94 ILE A O 1
ATOM 735 N N . CYS A 1 95 ? 3.954 -2.137 4.220 1.00 97.31 95 CYS A N 1
ATOM 736 C CA . CYS A 1 95 ? 3.959 -1.073 5.223 1.00 97.31 95 CYS A CA 1
ATOM 737 C C . CYS A 1 95 ? 3.964 0.325 4.587 1.00 97.31 95 CYS A C 1
ATOM 739 O O . CYS A 1 95 ? 4.237 0.487 3.389 1.00 97.31 95 CYS A O 1
ATOM 741 N N . GLY A 1 96 ? 3.711 1.354 5.398 1.00 96.06 96 GLY A N 1
ATOM 742 C CA . GLY A 1 96 ? 3.701 2.744 4.927 1.00 96.06 96 GLY A CA 1
ATOM 743 C C . GLY A 1 96 ? 5.006 3.164 4.234 1.00 96.06 96 GLY A C 1
ATOM 744 O O . GLY A 1 96 ? 4.971 3.830 3.203 1.00 96.06 96 GLY A O 1
ATOM 745 N N . LEU A 1 97 ? 6.158 2.711 4.740 1.00 96.81 97 LEU A N 1
ATOM 746 C CA . LEU A 1 97 ? 7.464 3.041 4.156 1.00 96.81 97 LEU A CA 1
ATOM 747 C C . LEU A 1 97 ? 7.710 2.334 2.816 1.00 96.81 97 LEU A C 1
ATOM 749 O O . LEU A 1 97 ? 8.146 2.970 1.858 1.00 96.81 97 LEU A O 1
ATOM 753 N N . CYS A 1 98 ? 7.389 1.041 2.722 1.00 97.56 98 CYS A N 1
ATOM 754 C CA . CYS A 1 98 ? 7.491 0.303 1.462 1.00 97.56 98 CYS A CA 1
ATOM 755 C C . CYS A 1 98 ? 6.517 0.846 0.410 1.00 97.56 98 CYS A C 1
ATOM 757 O O . CYS A 1 98 ? 6.851 0.861 -0.768 1.00 97.56 98 CYS A O 1
ATOM 759 N N . SER A 1 99 ? 5.339 1.329 0.820 1.00 97.25 99 SER A N 1
ATOM 760 C CA . SER A 1 99 ? 4.373 1.956 -0.092 1.00 97.25 99 SER A CA 1
ATOM 761 C C . SER A 1 99 ? 4.957 3.174 -0.804 1.00 97.25 99 SER A C 1
ATOM 763 O O . SER A 1 99 ? 4.819 3.296 -2.022 1.00 97.25 99 SER A O 1
ATOM 765 N N . GLU A 1 100 ? 5.633 4.055 -0.064 1.00 97.44 100 GLU A N 1
ATOM 766 C CA . GLU A 1 100 ? 6.279 5.233 -0.650 1.00 97.44 100 GLU A CA 1
ATOM 767 C C . GLU A 1 100 ? 7.491 4.851 -1.506 1.00 97.44 100 GLU A C 1
ATOM 769 O O . GLU A 1 100 ? 7.657 5.393 -2.597 1.00 97.44 100 GLU A O 1
ATOM 774 N N . ALA A 1 101 ? 8.287 3.868 -1.074 1.00 96.69 101 ALA A N 1
ATOM 775 C CA . ALA A 1 101 ? 9.426 3.387 -1.853 1.00 96.69 101 ALA A CA 1
ATOM 776 C C . ALA A 1 101 ? 8.997 2.770 -3.198 1.00 96.69 101 ALA A C 1
ATOM 778 O O . ALA A 1 101 ? 9.535 3.136 -4.239 1.00 96.69 101 ALA A O 1
ATOM 779 N N . VAL A 1 102 ? 7.974 1.905 -3.206 1.00 96.81 102 VAL A N 1
ATOM 780 C CA . VAL A 1 102 ? 7.423 1.334 -4.448 1.00 96.81 102 VAL A CA 1
ATOM 781 C C . VAL A 1 102 ? 6.874 2.437 -5.347 1.00 96.81 102 VAL A C 1
ATOM 783 O O . VAL A 1 102 ? 7.091 2.411 -6.553 1.00 96.81 102 VAL A O 1
ATOM 786 N N . LYS A 1 103 ? 6.181 3.435 -4.789 1.00 96.12 103 LYS A N 1
ATOM 787 C CA . LYS A 1 103 ? 5.672 4.566 -5.572 1.00 96.12 103 LYS A CA 1
ATOM 788 C C . LYS A 1 103 ? 6.803 5.354 -6.243 1.00 96.12 103 LYS A C 1
ATOM 790 O O . LYS A 1 103 ? 6.667 5.719 -7.407 1.00 96.12 103 LYS A O 1
ATOM 795 N N . GLU A 1 104 ? 7.916 5.570 -5.546 1.00 95.62 104 GLU A N 1
ATOM 796 C CA . GLU A 1 104 ? 9.111 6.193 -6.123 1.00 95.62 104 GLU A CA 1
ATOM 797 C C . GLU A 1 104 ? 9.734 5.320 -7.231 1.00 95.62 104 GLU A C 1
ATOM 799 O O . GLU A 1 104 ? 10.152 5.835 -8.268 1.00 95.62 104 GLU A O 1
ATOM 804 N N . GLU A 1 105 ? 9.770 3.997 -7.055 1.00 94.69 105 GLU A N 1
ATOM 805 C CA . GLU A 1 105 ? 10.241 3.057 -8.083 1.00 94.69 105 GLU A CA 1
ATOM 806 C C . GLU A 1 105 ? 9.351 3.074 -9.335 1.00 94.69 105 GLU A C 1
ATOM 808 O O . GLU A 1 105 ? 9.865 3.091 -10.452 1.00 94.69 105 GLU A O 1
ATOM 813 N N . VAL A 1 106 ? 8.027 3.182 -9.182 1.00 95.50 106 VAL A N 1
ATOM 814 C CA . VAL A 1 106 ? 7.091 3.329 -10.313 1.00 95.50 106 VAL A CA 1
ATOM 815 C C . VAL A 1 106 ? 7.414 4.570 -11.144 1.00 95.50 106 VAL A C 1
ATOM 817 O O . VAL A 1 106 ? 7.403 4.512 -12.374 1.00 95.50 106 VAL A O 1
ATOM 820 N N . GLU A 1 107 ? 7.722 5.692 -10.494 1.00 93.31 107 GLU A N 1
ATOM 821 C CA . GLU A 1 107 ? 8.090 6.933 -11.183 1.00 93.31 107 GLU A CA 1
ATOM 822 C C . GLU A 1 107 ? 9.428 6.803 -11.935 1.00 93.31 107 GLU A C 1
ATOM 824 O O . GLU A 1 107 ? 9.584 7.375 -13.016 1.00 93.31 107 GLU A O 1
ATOM 829 N N . LYS A 1 108 ? 10.374 6.009 -11.413 1.00 89.56 108 LYS A N 1
ATOM 830 C CA . LYS A 1 108 ? 11.684 5.750 -12.040 1.00 89.56 108 LYS A CA 1
ATOM 831 C C . LYS A 1 108 ? 11.614 4.755 -13.203 1.00 89.56 108 LYS A C 1
ATOM 833 O O . LYS A 1 108 ? 12.306 4.953 -14.201 1.00 89.56 108 LYS A O 1
ATOM 838 N N . ASN A 1 109 ? 10.774 3.724 -13.105 1.00 85.31 109 ASN A N 1
ATOM 839 C CA . ASN A 1 109 ? 10.695 2.607 -14.057 1.00 85.31 109 ASN A CA 1
ATOM 840 C C . ASN A 1 109 ? 9.646 2.824 -15.166 1.00 85.31 109 ASN A C 1
ATOM 842 O O . ASN A 1 109 ? 9.176 1.880 -15.792 1.00 85.31 109 ASN A O 1
ATOM 846 N N . GLY A 1 110 ? 9.251 4.072 -15.431 1.00 88.12 110 GLY A N 1
ATOM 847 C CA . GLY A 1 110 ? 8.333 4.386 -16.530 1.00 88.12 110 GLY A CA 1
ATOM 848 C C . GLY A 1 110 ? 6.867 4.022 -16.265 1.00 88.12 110 GLY A C 1
ATOM 849 O O . GLY A 1 110 ? 6.082 3.944 -17.208 1.00 88.12 110 GLY A O 1
ATOM 850 N N . GLY A 1 111 ? 6.479 3.846 -15.000 1.00 91.12 111 GLY A N 1
ATOM 851 C CA . GLY A 1 111 ? 5.086 3.687 -14.585 1.00 91.12 111 GLY A CA 1
ATOM 852 C C . GLY A 1 111 ? 4.611 2.247 -14.388 1.00 91.12 111 GLY A C 1
ATOM 853 O O . GLY A 1 111 ? 3.441 2.062 -14.039 1.00 91.12 111 GLY A O 1
ATOM 854 N N . ASP A 1 112 ? 5.469 1.239 -14.578 1.00 94.06 112 ASP A N 1
ATOM 855 C CA . ASP A 1 112 ? 5.088 -0.153 -14.326 1.00 94.06 112 ASP A CA 1
ATOM 856 C C . ASP A 1 112 ? 5.064 -0.463 -12.820 1.00 94.06 112 ASP A C 1
ATOM 858 O O . ASP A 1 112 ? 6.089 -0.514 -12.139 1.00 94.06 112 ASP A O 1
ATOM 862 N N . LYS A 1 113 ? 3.851 -0.671 -12.300 1.00 94.50 113 LYS A N 1
ATOM 863 C CA . LYS A 1 113 ? 3.599 -0.987 -10.890 1.00 94.50 113 LYS A CA 1
ATOM 864 C C . LYS A 1 113 ? 4.038 -2.389 -10.505 1.00 94.50 113 LYS A C 1
ATOM 866 O O . LYS A 1 113 ? 4.458 -2.577 -9.367 1.00 94.50 113 LYS A O 1
ATOM 871 N N . GLU A 1 114 ? 3.895 -3.360 -11.401 1.00 95.56 114 GLU A N 1
ATOM 872 C CA . GLU A 1 114 ? 4.236 -4.748 -11.096 1.00 95.56 114 GLU A CA 1
ATOM 873 C C . GLU A 1 114 ? 5.749 -4.919 -11.032 1.00 95.56 114 GLU A C 1
ATOM 875 O O . GLU A 1 114 ? 6.267 -5.473 -10.059 1.00 95.56 114 GLU A O 1
ATOM 880 N N . GLU A 1 115 ? 6.457 -4.361 -12.015 1.00 95.50 115 GLU A N 1
ATOM 881 C CA . GLU A 1 115 ? 7.917 -4.378 -12.045 1.00 95.50 115 GLU A CA 1
ATOM 882 C C . GLU A 1 115 ? 8.516 -3.646 -10.838 1.00 95.50 115 GLU A C 1
ATOM 884 O O . GLU A 1 115 ? 9.387 -4.199 -10.162 1.00 95.50 115 GLU A O 1
ATOM 889 N N . ALA A 1 116 ? 8.022 -2.443 -10.524 1.00 96.38 116 ALA A N 1
ATOM 890 C CA . ALA A 1 116 ? 8.464 -1.686 -9.356 1.00 96.38 116 ALA A CA 1
ATOM 891 C C . ALA A 1 116 ? 8.207 -2.459 -8.055 1.00 96.38 116 ALA A C 1
ATOM 893 O O . ALA A 1 116 ? 9.111 -2.658 -7.253 1.00 96.38 116 ALA A O 1
ATOM 894 N N . LEU A 1 117 ? 6.998 -2.990 -7.855 1.00 96.12 117 LEU A N 1
ATOM 895 C CA . LEU A 1 117 ? 6.691 -3.754 -6.646 1.00 96.12 117 LEU A CA 1
ATOM 896 C C . LEU A 1 117 ? 7.598 -4.983 -6.492 1.00 96.12 117 LEU A C 1
ATOM 898 O O . LEU A 1 117 ? 8.096 -5.248 -5.399 1.00 96.12 117 LEU A O 1
ATOM 902 N N . ASN A 1 118 ? 7.832 -5.730 -7.572 1.00 95.12 118 ASN A N 1
ATOM 903 C CA . ASN A 1 118 ? 8.690 -6.911 -7.538 1.00 95.12 118 ASN A CA 1
ATOM 904 C C . ASN A 1 118 ? 10.166 -6.549 -7.292 1.00 95.12 118 ASN A C 1
ATOM 906 O O . ASN A 1 118 ? 10.855 -7.230 -6.528 1.00 95.12 118 ASN A O 1
ATOM 910 N N . THR A 1 119 ? 10.632 -5.452 -7.892 1.00 94.94 119 THR A N 1
ATOM 911 C CA . THR A 1 119 ? 11.978 -4.910 -7.673 1.00 94.94 119 THR A CA 1
ATOM 912 C C . THR A 1 119 ? 12.163 -4.547 -6.207 1.00 94.94 119 THR A C 1
ATOM 914 O O . THR A 1 119 ? 13.081 -5.071 -5.568 1.00 94.94 119 THR A O 1
ATOM 917 N N . HIS A 1 120 ? 11.239 -3.769 -5.640 1.00 96.25 120 HIS A N 1
ATOM 918 C CA . HIS A 1 120 ? 11.269 -3.408 -4.233 1.00 96.25 120 HIS A CA 1
ATOM 919 C C . HIS A 1 120 ? 11.282 -4.635 -3.323 1.00 96.25 120 HIS A C 1
ATOM 921 O O . HIS A 1 120 ? 12.141 -4.737 -2.456 1.00 96.25 120 HIS A O 1
ATOM 927 N N . ILE A 1 121 ? 10.373 -5.598 -3.528 1.00 94.88 121 ILE A N 1
ATOM 928 C CA . ILE A 1 121 ? 10.292 -6.818 -2.705 1.00 94.88 121 ILE A CA 1
ATOM 929 C C . ILE A 1 121 ? 11.625 -7.572 -2.698 1.00 94.88 121 ILE A C 1
ATOM 931 O O . ILE A 1 121 ? 12.032 -8.084 -1.659 1.00 94.88 121 ILE A O 1
ATOM 935 N N . SER A 1 122 ? 12.318 -7.630 -3.836 1.00 93.69 122 SER A N 1
ATOM 936 C CA . SER A 1 122 ? 13.609 -8.317 -3.935 1.00 93.69 122 SER A CA 1
ATOM 937 C C . SER A 1 122 ? 14.762 -7.583 -3.237 1.00 93.69 122 SER A C 1
ATOM 939 O O . SER A 1 122 ? 15.715 -8.225 -2.797 1.00 93.69 122 SER A O 1
ATOM 941 N N . ALA A 1 123 ? 14.682 -6.253 -3.135 1.00 94.00 123 ALA A N 1
ATOM 942 C CA . ALA A 1 123 ? 15.731 -5.402 -2.575 1.00 94.00 123 ALA A CA 1
ATOM 943 C C . ALA A 1 123 ? 15.479 -5.002 -1.111 1.00 94.00 123 ALA A C 1
ATOM 945 O O . ALA A 1 123 ? 16.410 -4.599 -0.411 1.00 94.00 123 ALA A O 1
ATOM 946 N N . CYS A 1 124 ? 14.231 -5.083 -0.651 1.00 95.75 124 CYS A N 1
ATOM 947 C CA . CYS A 1 124 ? 13.819 -4.648 0.673 1.00 95.75 124 CYS A CA 1
ATOM 948 C C . CYS A 1 124 ? 14.357 -5.603 1.746 1.00 95.75 124 CYS A C 1
ATOM 950 O O . CYS A 1 124 ? 14.127 -6.811 1.701 1.00 95.75 124 CYS A O 1
ATOM 952 N N . VAL A 1 125 ? 15.064 -5.055 2.733 1.00 86.50 125 VAL A N 1
ATOM 953 C CA . VAL A 1 125 ? 15.604 -5.796 3.882 1.00 86.50 125 VAL A CA 1
ATOM 954 C C . VAL A 1 125 ? 15.150 -5.148 5.190 1.00 86.50 125 VAL A C 1
ATOM 956 O O . VAL A 1 125 ? 14.768 -3.977 5.201 1.00 86.50 125 VAL A O 1
ATOM 959 N N . VAL A 1 126 ? 15.168 -5.932 6.273 1.00 66.50 126 VAL A N 1
ATOM 960 C CA . VAL A 1 126 ? 14.900 -5.483 7.656 1.00 66.50 126 VAL A CA 1
ATOM 961 C C . VAL A 1 126 ? 16.0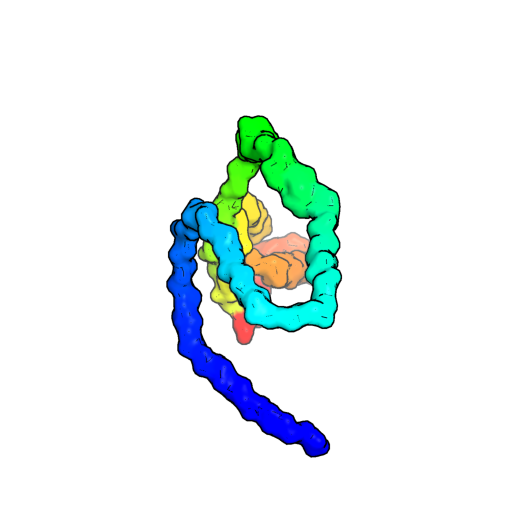76 -4.700 8.212 1.00 66.50 126 VAL A C 1
ATOM 963 O O . VAL A 1 126 ? 17.214 -5.202 8.068 1.00 66.50 126 VAL A O 1
#